Protein AF-A0A1M2VR59-F1 (afdb_monomer)

Foldseek 3Di:
DPPPQDPVNVVVVQAQHWDWDQDPVRDIKTFHWPDADPVRPTDGDPIDD

Organism: Trametes pubescens (NCBI:txid154538)

Mean predicted aligned error: 4.1 Å

InterPro domains:
  IPR001163 Sm domain, eukaryotic/archaea-type [PF01423] (10-49)
  IPR001163 Sm domain, eukaryotic/archaea-type [SM00651] (9-49)
  IPR010920 LSM domain superfamily [SSF50182] (5-49)
  IPR033871 Sm-like protein LSm5 [PTHR20971] (2-49)
  IPR033871 Sm-like protein LSm5 [cd01732] (4-49)
  IPR047575 Sm domain [PS52002] (6-49)

Radius of gyration: 11.89 Å; Cα contacts (8 Å, |Δi|>4): 65; chains: 1; bounding box: 37×20×23 Å

Solvent-accessible surface area (backbone atoms only — not comparable to full-atom values): 3099 Å² total; per-residue (Å²): 131,85,78,83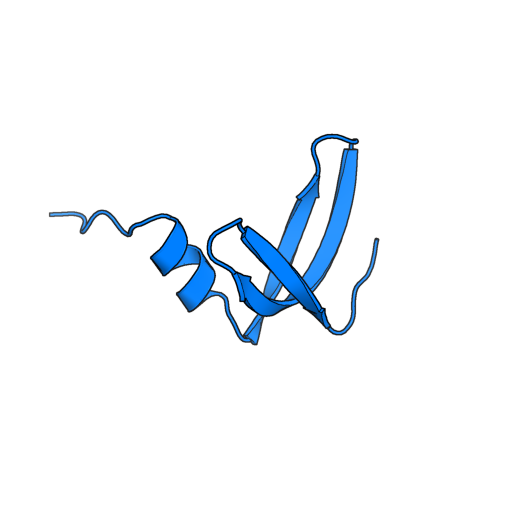,74,52,72,68,58,54,54,59,73,39,48,78,33,77,47,77,48,78,46,96,83,81,45,49,39,35,24,30,28,74,44,66,51,99,84,66,54,71,45,66,44,84,70,46,111

Structure (mmCIF, N/CA/C/O backbone):
data_AF-A0A1M2VR59-F1
#
_entry.id   AF-A0A1M2VR59-F1
#
loop_
_atom_site.group_PDB
_atom_site.id
_atom_site.type_symbol
_atom_site.label_atom_id
_atom_site.label_alt_id
_atom_site.label_comp_id
_atom_site.label_asym_id
_atom_site.label_entity_id
_atom_site.label_seq_id
_atom_site.pdbx_PDB_ins_code
_atom_site.Cartn_x
_atom_site.Cartn_y
_atom_site.Cartn_z
_atom_site.occupancy
_atom_site.B_iso_or_equiv
_atom_site.auth_seq_id
_atom_site.auth_comp_id
_atom_site.auth_asym_id
_atom_site.auth_atom_id
_atom_site.pdbx_PDB_model_num
ATOM 1 N N . MET A 1 1 ? 27.169 -6.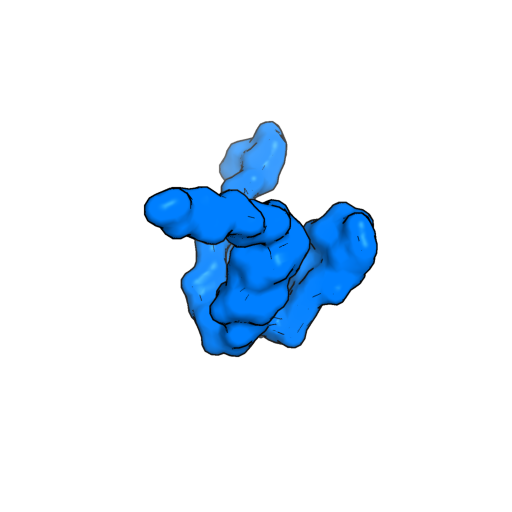881 -3.010 1.00 49.03 1 MET A N 1
ATOM 2 C CA . MET A 1 1 ? 26.655 -5.520 -3.263 1.00 49.03 1 MET A CA 1
ATOM 3 C C . MET A 1 1 ? 25.163 -5.572 -3.019 1.00 49.03 1 MET A C 1
ATOM 5 O O . MET A 1 1 ? 24.486 -6.272 -3.757 1.00 49.03 1 MET A O 1
ATOM 9 N N . ALA A 1 2 ? 24.668 -4.966 -1.941 1.00 58.66 2 ALA A N 1
ATOM 10 C CA . ALA A 1 2 ? 23.226 -4.865 -1.744 1.00 58.66 2 ALA A CA 1
ATOM 11 C C . ALA A 1 2 ? 22.694 -3.931 -2.837 1.00 58.66 2 ALA A C 1
ATOM 13 O O . ALA A 1 2 ? 23.067 -2.760 -2.871 1.00 58.66 2 ALA A O 1
ATOM 14 N N . SER A 1 3 ? 21.920 -4.468 -3.778 1.00 71.94 3 SER A N 1
ATOM 15 C CA . SER A 1 3 ? 21.184 -3.659 -4.744 1.00 71.94 3 SER A CA 1
ATOM 16 C C . SER A 1 3 ? 20.283 -2.718 -3.950 1.00 71.94 3 SER A C 1
ATOM 18 O O . SER A 1 3 ? 19.385 -3.188 -3.250 1.00 71.94 3 SER A O 1
ATOM 20 N N . GLN A 1 4 ? 20.554 -1.413 -3.988 1.00 79.50 4 GLN A N 1
ATOM 21 C CA . GLN A 1 4 ? 19.629 -0.429 -3.437 1.00 79.50 4 GLN A CA 1
ATOM 22 C C . GLN A 1 4 ? 18.342 -0.511 -4.257 1.00 79.50 4 GLN A C 1
ATOM 24 O O . GLN A 1 4 ? 18.342 -0.181 -5.438 1.00 79.50 4 GLN A O 1
ATOM 29 N N . ILE A 1 5 ? 17.277 -1.013 -3.638 1.00 86.50 5 ILE A N 1
ATOM 30 C CA . ILE A 1 5 ? 15.938 -1.009 -4.224 1.00 86.50 5 ILE A C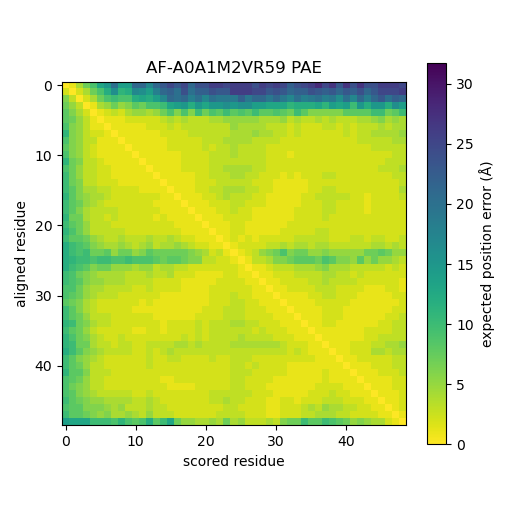A 1
ATOM 31 C C . ILE A 1 5 ? 15.401 0.412 -4.075 1.00 86.50 5 ILE A C 1
ATOM 33 O O . ILE A 1 5 ? 15.478 0.993 -2.988 1.00 86.50 5 ILE A O 1
ATOM 37 N N . LEU A 1 6 ? 14.887 0.982 -5.164 1.00 90.88 6 LEU A N 1
ATOM 38 C CA . LEU A 1 6 ? 14.268 2.302 -5.112 1.00 90.88 6 LEU A CA 1
ATOM 39 C C . LEU A 1 6 ? 12.962 2.226 -4.304 1.00 90.88 6 LEU A C 1
ATOM 41 O O . LEU A 1 6 ? 12.234 1.244 -4.433 1.00 90.88 6 LEU A O 1
ATOM 45 N N . PRO A 1 7 ? 12.605 3.249 -3.509 1.00 90.62 7 PRO A N 1
ATOM 46 C CA . PRO A 1 7 ? 11.384 3.211 -2.702 1.00 90.62 7 PRO A CA 1
ATOM 47 C C . PRO A 1 7 ? 10.114 2.908 -3.509 1.00 90.62 7 PRO A C 1
ATOM 49 O O . PRO A 1 7 ? 9.283 2.128 -3.064 1.00 90.62 7 PRO A O 1
ATOM 52 N N . LEU A 1 8 ? 9.993 3.460 -4.720 1.00 92.00 8 LEU A N 1
ATOM 53 C CA . LEU A 1 8 ? 8.850 3.196 -5.601 1.00 92.00 8 LEU A CA 1
ATOM 54 C C . LEU A 1 8 ? 8.828 1.747 -6.104 1.00 92.00 8 LEU A C 1
ATOM 56 O O . LEU A 1 8 ? 7.769 1.138 -6.173 1.00 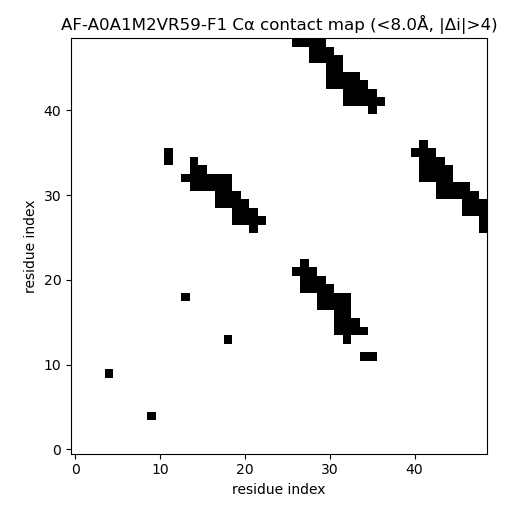92.00 8 LEU A O 1
ATOM 60 N N . GLU A 1 9 ? 9.997 1.167 -6.387 1.00 92.50 9 GLU A N 1
ATOM 61 C CA . GLU A 1 9 ? 10.116 -0.239 -6.788 1.00 92.50 9 GLU A CA 1
ATOM 62 C C . GLU A 1 9 ? 9.744 -1.181 -5.635 1.00 92.50 9 GLU A C 1
ATOM 64 O O . GLU A 1 9 ? 9.172 -2.246 -5.848 1.00 92.50 9 GLU A O 1
ATOM 69 N N . LEU A 1 10 ? 10.039 -0.789 -4.393 1.00 92.38 10 LEU A N 1
ATOM 70 C CA . LEU A 1 10 ? 9.607 -1.548 -3.226 1.00 92.38 10 LEU A CA 1
ATOM 71 C C . LEU A 1 10 ? 8.077 -1.558 -3.102 1.00 92.38 10 LEU A C 1
ATOM 73 O O . LEU A 1 10 ? 7.509 -2.612 -2.836 1.00 92.38 10 LEU A O 1
ATOM 77 N N . ILE A 1 11 ? 7.424 -0.412 -3.314 1.00 93.75 11 ILE A N 1
ATOM 78 C CA . ILE A 1 11 ? 5.960 -0.300 -3.257 1.00 93.75 11 ILE A CA 1
ATOM 79 C C . ILE A 1 11 ? 5.312 -1.103 -4.392 1.00 93.75 11 ILE A C 1
ATOM 81 O O . ILE A 1 11 ? 4.347 -1.822 -4.148 1.00 93.75 11 ILE A O 1
ATOM 85 N N . ASP A 1 12 ? 5.876 -1.047 -5.600 1.00 95.50 12 ASP A N 1
ATOM 86 C CA . ASP A 1 12 ? 5.419 -1.836 -6.751 1.00 95.50 12 ASP A CA 1
ATOM 87 C C . ASP A 1 12 ? 5.439 -3.345 -6.461 1.00 95.50 12 ASP A C 1
ATOM 89 O O . ASP A 1 12 ? 4.452 -4.049 -6.674 1.00 95.50 12 ASP A O 1
ATOM 93 N N . ARG A 1 13 ? 6.510 -3.837 -5.826 1.00 95.06 13 ARG A N 1
ATOM 94 C CA . ARG A 1 13 ? 6.608 -5.241 -5.385 1.00 95.06 13 ARG A CA 1
ATOM 95 C C . ARG A 1 13 ? 5.583 -5.630 -4.314 1.00 95.06 13 ARG A C 1
ATOM 97 O O . ARG A 1 13 ? 5.384 -6.822 -4.088 1.00 95.06 13 ARG A O 1
ATOM 104 N N . CYS A 1 14 ? 4.963 -4.664 -3.640 1.00 95.50 14 CYS A N 1
ATOM 105 C CA . CYS A 1 14 ? 3.924 -4.899 -2.641 1.00 95.50 14 CYS A CA 1
ATOM 106 C C . CYS A 1 14 ? 2.504 -4.930 -3.231 1.00 95.50 14 CYS A C 1
ATOM 108 O O . CYS A 1 14 ? 1.568 -5.235 -2.490 1.00 95.50 14 CYS A O 1
ATOM 110 N N . ILE A 1 15 ? 2.311 -4.650 -4.526 1.00 96.69 15 ILE A N 1
ATOM 111 C CA . ILE A 1 15 ? 0.995 -4.758 -5.173 1.00 96.69 15 ILE A CA 1
ATOM 112 C C . ILE A 1 15 ? 0.478 -6.203 -5.062 1.00 96.69 15 ILE A C 1
ATOM 114 O O . ILE A 1 15 ? 1.211 -7.173 -5.249 1.00 96.69 15 ILE A O 1
ATOM 118 N N . GLY A 1 16 ? -0.793 -6.353 -4.697 1.00 97.06 16 GLY A N 1
ATOM 119 C CA . GLY A 1 16 ? -1.453 -7.625 -4.403 1.00 97.06 16 GLY A CA 1
ATOM 120 C C . GLY A 1 16 ? -1.151 -8.195 -3.012 1.00 97.06 16 GLY A C 1
ATOM 121 O O . GLY A 1 16 ? -1.729 -9.213 -2.638 1.00 97.06 16 GLY A O 1
ATOM 122 N N . SER A 1 17 ? -0.279 -7.557 -2.225 1.00 97.56 17 SER A N 1
ATOM 123 C CA . SER A 1 17 ? 0.013 -7.960 -0.846 1.00 97.56 17 SER A CA 1
ATOM 124 C C . SER A 1 17 ? -0.760 -7.111 0.161 1.00 97.56 17 SER A C 1
ATOM 126 O O . SER A 1 17 ? -1.063 -5.941 -0.083 1.00 97.56 17 SER A O 1
ATOM 128 N N . ARG A 1 18 ? -1.049 -7.688 1.334 1.00 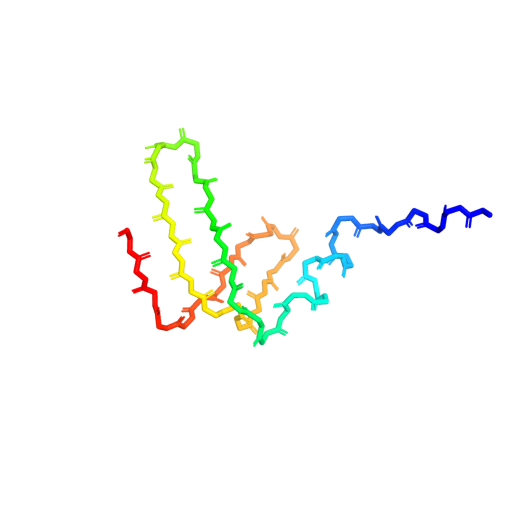97.19 18 ARG A N 1
ATOM 129 C CA . ARG A 1 18 ? -1.589 -6.929 2.467 1.00 97.19 18 ARG A CA 1
ATOM 130 C C . ARG A 1 18 ? -0.495 -6.046 3.063 1.00 97.19 18 ARG A C 1
ATOM 132 O O . ARG A 1 18 ? 0.540 -6.557 3.489 1.00 97.19 18 ARG A O 1
ATOM 139 N N . ILE A 1 19 ? -0.747 -4.745 3.115 1.00 96.88 19 ILE A N 1
ATOM 140 C CA . ILE A 1 19 ? 0.145 -3.743 3.695 1.00 96.88 19 ILE A CA 1
ATOM 141 C C . ILE A 1 19 ? -0.498 -3.078 4.913 1.00 96.88 19 ILE A C 1
ATOM 143 O O . ILE A 1 19 ? -1.714 -3.137 5.106 1.00 96.88 19 ILE A O 1
ATOM 147 N N . TRP A 1 20 ? 0.340 -2.442 5.726 1.00 97.19 20 TRP A N 1
ATOM 148 C CA . TRP A 1 20 ? -0.064 -1.597 6.844 1.00 97.19 20 TRP A CA 1
ATOM 149 C C . TRP A 1 20 ? 0.460 -0.185 6.593 1.00 97.19 20 TRP A C 1
ATOM 151 O O . TRP A 1 20 ? 1.664 0.023 6.437 1.00 97.19 20 TRP A O 1
ATOM 161 N N . VAL A 1 21 ? -0.458 0.769 6.486 1.00 95.31 21 VAL A N 1
ATOM 162 C CA . VAL A 1 21 ? -0.189 2.176 6.206 1.00 95.31 21 VAL A CA 1
ATOM 163 C C . VAL A 1 21 ? -0.370 2.960 7.494 1.00 95.31 21 VAL A C 1
ATOM 165 O O . VAL A 1 21 ? -1.448 2.952 8.079 1.00 95.31 21 VAL A O 1
ATOM 168 N N . ILE A 1 22 ? 0.680 3.664 7.910 1.00 95.12 22 ILE A N 1
ATOM 169 C CA . ILE A 1 22 ? 0.668 4.526 9.093 1.00 95.12 22 ILE A CA 1
ATOM 170 C C . ILE A 1 22 ? 0.683 5.976 8.613 1.00 95.12 22 ILE A C 1
ATOM 172 O O . ILE A 1 22 ? 1.646 6.437 7.994 1.00 95.12 22 ILE A O 1
ATOM 176 N N . MET A 1 23 ? -0.396 6.702 8.881 1.00 94.38 23 MET A N 1
ATOM 177 C CA . MET A 1 23 ? -0.544 8.100 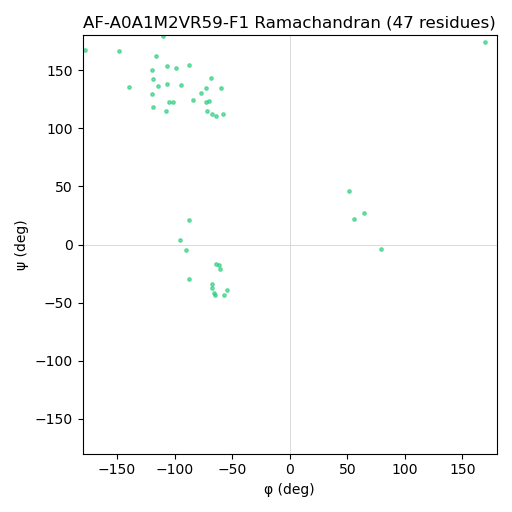8.498 1.00 94.38 23 MET A CA 1
ATOM 178 C C . MET A 1 23 ? 0.041 9.023 9.568 1.00 94.38 23 MET A C 1
ATOM 180 O O . MET A 1 23 ? 0.036 8.725 10.759 1.00 94.38 23 MET A O 1
ATOM 184 N N . LYS A 1 24 ? 0.453 10.228 9.159 1.00 93.69 24 LYS A N 1
ATOM 185 C CA . LYS A 1 24 ? 0.944 11.271 10.085 1.00 93.69 24 LYS A CA 1
ATOM 186 C C . LYS A 1 24 ? -0.085 11.713 11.131 1.00 93.69 24 LYS A C 1
ATOM 188 O O . LYS A 1 24 ? 0.295 12.299 12.134 1.00 93.69 24 LYS A O 1
ATOM 193 N N . SER A 1 25 ? -1.370 11.482 10.878 1.00 92.69 25 SER A N 1
ATOM 194 C CA . SER A 1 25 ? -2.469 11.824 11.782 1.00 92.69 25 SER A CA 1
ATOM 195 C C . SER A 1 25 ? -2.769 10.727 12.812 1.00 92.69 25 SER A C 1
ATOM 197 O O . SER A 1 25 ? -3.903 10.664 13.272 1.00 92.69 25 SER A O 1
ATOM 199 N N . GLU A 1 26 ? -1.818 9.824 13.084 1.00 91.50 26 GLU A N 1
ATOM 200 C CA . GLU A 1 26 ? -1.991 8.645 13.959 1.00 91.50 26 GLU A CA 1
ATOM 201 C C . GLU A 1 26 ? -3.147 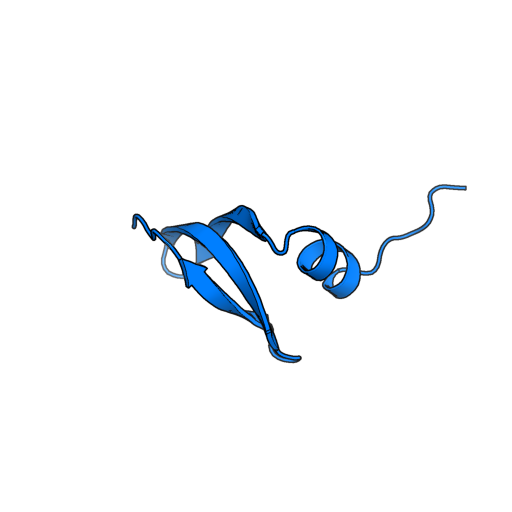7.721 13.540 1.00 91.50 26 GLU A C 1
ATOM 203 O O . GLU A 1 26 ? -3.684 6.962 14.339 1.00 91.50 26 GLU A O 1
ATOM 208 N N . ARG A 1 27 ? -3.539 7.794 12.264 1.00 93.69 27 ARG A N 1
ATOM 209 C CA . ARG A 1 27 ? -4.499 6.868 11.663 1.00 93.69 27 ARG A CA 1
ATOM 210 C C . ARG A 1 27 ? -3.725 5.757 10.993 1.00 93.69 27 ARG A C 1
ATOM 212 O O . ARG A 1 27 ? -2.737 6.022 10.305 1.00 93.69 27 ARG A O 1
ATOM 219 N N . GLU A 1 28 ? -4.195 4.543 11.164 1.00 95.69 28 GLU A N 1
ATOM 220 C CA . GLU A 1 28 ? -3.581 3.365 10.589 1.00 95.69 28 GLU A CA 1
ATOM 221 C C . GLU A 1 28 ? -4.584 2.683 9.674 1.00 95.69 28 GLU A C 1
ATOM 223 O O . GLU A 1 28 ? -5.786 2.811 9.851 1.00 95.69 28 GLU A O 1
ATOM 228 N N . PHE A 1 29 ? -4.094 2.017 8.637 1.00 95.88 29 PHE A N 1
ATOM 229 C CA . PHE A 1 29 ? -4.938 1.241 7.744 1.00 95.88 29 PHE A CA 1
ATOM 230 C C . PHE A 1 29 ? -4.228 -0.047 7.388 1.00 95.88 29 PHE A C 1
ATOM 232 O O . PHE A 1 29 ? -3.052 -0.039 7.031 1.00 95.88 29 PHE A O 1
ATOM 239 N N . THR A 1 30 ? -4.944 -1.157 7.426 1.00 96.94 30 THR A N 1
ATOM 240 C CA . THR A 1 30 ? -4.476 -2.423 6.869 1.00 96.94 30 THR A CA 1
ATOM 241 C C . THR A 1 30 ? -5.359 -2.802 5.696 1.00 96.94 30 THR A C 1
ATOM 243 O O . THR A 1 30 ? -6.572 -2.645 5.764 1.00 96.94 30 THR A O 1
ATOM 2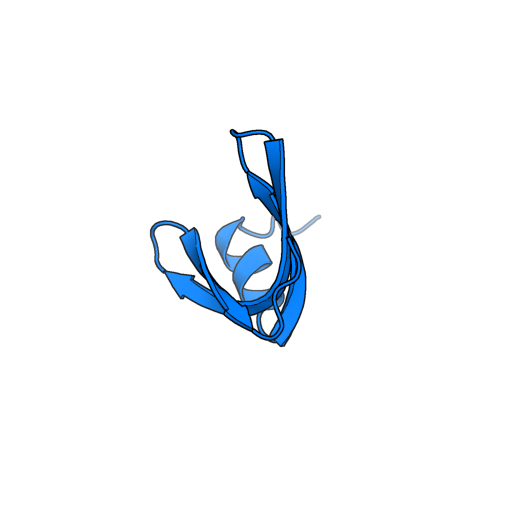46 N N . GLY A 1 31 ? -4.768 -3.266 4.601 1.00 97.69 31 GLY A N 1
ATOM 247 C CA . GLY A 1 31 ? -5.516 -3.597 3.387 1.00 97.69 31 GLY A CA 1
ATOM 248 C C . GLY A 1 31 ? -4.611 -4.149 2.295 1.00 97.69 31 GLY A C 1
ATOM 249 O O . GLY A 1 31 ? -3.386 -4.093 2.411 1.00 97.69 31 GLY A O 1
ATOM 250 N N . THR A 1 32 ? -5.198 -4.714 1.247 1.00 98.00 32 THR A N 1
ATOM 251 C CA . THR A 1 32 ? -4.453 -5.232 0.091 1.00 98.00 32 THR A CA 1
ATOM 252 C C . THR A 1 32 ? -4.152 -4.097 -0.881 1.00 98.00 32 THR A C 1
ATOM 254 O O . THR A 1 32 ? -5.076 -3.422 -1.327 1.00 98.00 32 THR A O 1
ATOM 257 N N . LEU A 1 33 ? -2.879 -3.874 -1.222 1.00 97.94 33 LEU A N 1
ATOM 258 C CA . LEU A 1 33 ? -2.490 -2.821 -2.165 1.00 97.94 33 LEU A CA 1
ATOM 259 C C . LEU A 1 33 ? -2.889 -3.201 -3.593 1.00 97.94 33 LEU A C 1
ATOM 261 O O . LEU A 1 33 ? -2.330 -4.138 -4.152 1.00 97.94 33 LEU A O 1
ATOM 265 N N . LEU A 1 34 ? -3.809 -2.460 -4.207 1.00 97.88 34 LEU A N 1
ATOM 266 C CA . LEU A 1 34 ? -4.188 -2.669 -5.608 1.00 97.88 34 LEU A CA 1
ATOM 267 C C . LEU A 1 34 ? -3.291 -1.891 -6.578 1.00 97.88 34 LEU A C 1
ATOM 269 O O . LEU A 1 34 ? -3.080 -2.321 -7.708 1.00 97.88 34 LEU A O 1
ATOM 273 N N . GLY A 1 35 ? -2.761 -0.751 -6.139 1.00 96.94 35 GLY A N 1
ATOM 274 C CA . GLY A 1 35 ? -1.889 0.097 -6.943 1.00 96.94 35 GLY A CA 1
ATOM 275 C C . GLY A 1 35 ? -1.636 1.450 -6.289 1.00 96.94 35 GLY A C 1
ATOM 276 O O . GLY A 1 35 ? -2.225 1.781 -5.256 1.00 96.94 35 GLY A O 1
ATOM 277 N N . PHE A 1 36 ? -0.750 2.229 -6.900 1.00 97.38 36 PHE A N 1
ATOM 278 C CA . PHE A 1 36 ? -0.393 3.577 -6.467 1.00 97.38 36 PHE A CA 1
ATOM 279 C C . PHE A 1 36 ? -0.020 4.455 -7.673 1.00 97.38 36 PHE A C 1
ATOM 281 O O . PHE A 1 36 ? 0.175 3.935 -8.772 1.00 97.38 36 PHE A O 1
ATOM 288 N N . ASP A 1 37 ? 0.061 5.771 -7.478 1.00 95.38 37 ASP A N 1
ATOM 289 C CA . ASP A 1 37 ? 0.518 6.732 -8.492 1.00 95.38 37 ASP A CA 1
ATOM 290 C C . ASP A 1 37 ? 1.888 7.356 -8.151 1.00 95.38 37 ASP A C 1
ATOM 292 O O . ASP A 1 37 ? 2.473 7.091 -7.101 1.00 95.38 37 ASP A O 1
ATOM 296 N N . ASP A 1 38 ? 2.398 8.238 -9.016 1.00 92.62 38 ASP A N 1
ATOM 297 C CA . ASP A 1 38 ? 3.689 8.922 -8.817 1.00 92.62 38 ASP A CA 1
ATOM 298 C C . ASP A 1 38 ? 3.743 9.800 -7.547 1.00 92.62 38 ASP A C 1
ATOM 300 O O . ASP A 1 38 ? 4.827 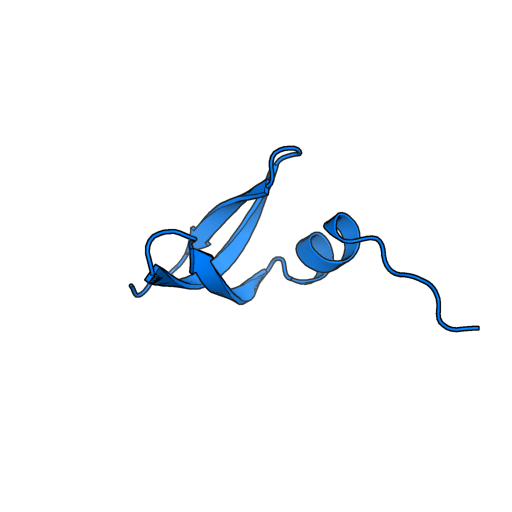10.153 -7.075 1.00 92.62 38 ASP A O 1
ATOM 304 N N . PHE A 1 39 ? 2.587 10.150 -6.974 1.00 93.62 39 PHE A N 1
ATOM 305 C CA . PHE A 1 39 ? 2.465 10.907 -5.727 1.00 93.62 39 PHE A CA 1
ATOM 306 C C . PHE A 1 39 ? 2.278 10.006 -4.499 1.00 93.62 39 PHE A C 1
ATOM 308 O O . PHE A 1 39 ? 2.142 10.515 -3.385 1.00 93.62 39 PHE A O 1
ATOM 315 N N . VAL A 1 40 ? 2.323 8.681 -4.678 1.00 92.81 40 VAL A N 1
ATOM 316 C CA . VAL A 1 40 ? 2.129 7.669 -3.630 1.00 92.81 40 VAL A CA 1
ATOM 317 C C . VAL A 1 40 ? 0.711 7.705 -3.042 1.00 92.81 40 VAL A C 1
ATOM 319 O O . VAL A 1 40 ? 0.480 7.294 -1.904 1.00 92.81 40 VAL A O 1
ATOM 322 N N . ASN A 1 41 ? -0.277 8.155 -3.817 1.00 94.94 41 ASN A N 1
ATOM 323 C CA . ASN A 1 41 ? -1.671 7.899 -3.475 1.00 94.94 41 ASN A CA 1
ATOM 324 C C . ASN A 1 41 ? -1.941 6.405 -3.684 1.00 94.94 41 ASN A C 1
ATOM 326 O O . ASN A 1 41 ? -1.709 5.890 -4.775 1.00 94.94 41 ASN A O 1
ATOM 330 N N . MET A 1 42 ? -2.410 5.706 -2.649 1.00 95.50 42 MET A N 1
ATOM 331 C CA . MET A 1 42 ? -2.594 4.251 -2.666 1.00 95.50 42 MET A CA 1
ATOM 332 C C . MET A 1 42 ? -4.070 3.870 -2.759 1.00 95.50 42 MET A C 1
ATOM 334 O O . MET A 1 42 ? -4.911 4.431 -2.056 1.00 95.50 42 MET A O 1
ATOM 338 N N . VAL A 1 43 ? -4.373 2.866 -3.582 1.00 97.12 43 VAL A N 1
ATOM 339 C CA . VAL A 1 43 ? -5.687 2.214 -3.628 1.00 97.12 43 VAL A CA 1
ATOM 340 C C . VAL A 1 43 ? -5.593 0.895 -2.871 1.00 97.12 43 VAL A C 1
ATOM 342 O O . VAL A 1 43 ? -4.769 0.045 -3.212 1.00 97.12 43 VAL A O 1
ATOM 345 N N . LEU A 1 44 ? -6.434 0.727 -1.851 1.00 97.62 44 LEU A N 1
ATOM 346 C CA . LEU A 1 44 ? -6.465 -0.462 -1.002 1.00 97.62 44 LEU A CA 1
ATOM 347 C C . LEU A 1 44 ? -7.825 -1.168 -1.083 1.00 97.62 44 LEU A C 1
ATOM 349 O O . LEU A 1 44 ? -8.865 -0.511 -1.120 1.00 97.62 44 LEU A O 1
ATOM 353 N N . GLU A 1 45 ? -7.805 -2.498 -1.059 1.00 97.75 45 GLU A N 1
ATOM 354 C CA . GLU A 1 45 ? -8.980 -3.372 -0.940 1.00 97.75 45 GLU A CA 1
ATOM 355 C C . GLU A 1 45 ? -9.054 -4.009 0.458 1.00 97.75 45 GLU A C 1
ATOM 357 O O . GLU A 1 45 ? -8.026 -4.170 1.122 1.00 97.75 45 GLU A O 1
ATOM 362 N N . ASP A 1 46 ? -10.266 -4.367 0.901 1.00 96.81 46 ASP A N 1
ATOM 363 C CA . ASP A 1 46 ? -10.541 -5.004 2.200 1.00 96.81 46 ASP A CA 1
ATOM 364 C C . ASP A 1 46 ? -9.930 -4.250 3.398 1.00 96.81 46 ASP A C 1
ATOM 366 O O . ASP A 1 46 ? -9.290 -4.833 4.278 1.00 96.81 46 ASP A O 1
ATOM 370 N N . VAL A 1 47 ? -10.103 -2.924 3.406 1.00 96.31 47 VAL A N 1
ATOM 371 C CA . VAL A 1 47 ? -9.458 -2.024 4.371 1.00 96.31 47 VAL A CA 1
ATOM 372 C C . VAL A 1 47 ? -10.059 -2.143 5.774 1.00 96.31 47 VAL A C 1
ATOM 374 O O . VAL A 1 47 ? -11.276 -2.106 5.944 1.00 96.31 47 VAL A O 1
ATOM 377 N N . THR A 1 48 ? -9.191 -2.204 6.785 1.00 95.62 48 THR A N 1
ATOM 378 C CA . THR A 1 48 ? -9.512 -2.018 8.211 1.00 95.62 48 THR A CA 1
ATOM 379 C C . THR A 1 48 ? -8.718 -0.827 8.756 1.00 95.62 48 THR A C 1
ATOM 381 O O . THR A 1 48 ? -7.508 -0.776 8.533 1.00 95.62 48 THR A O 1
ATOM 384 N N . GLU A 1 49 ? -9.395 0.113 9.425 1.00 89.38 49 GLU A N 1
ATOM 385 C CA . GLU A 1 49 ? -8.815 1.290 10.111 1.00 89.38 49 GLU A CA 1
ATOM 386 C C . GLU A 1 49 ? -8.352 0.964 11.540 1.00 89.38 49 GLU A C 1
ATOM 388 O O . GLU A 1 49 ? -9.026 0.134 12.194 1.00 89.38 49 GLU A O 1
#

Nearest PDB structures (foldseek):
  6tfl-assembly1_A  TM=8.663E-01  e=3.570E-03  Halobacterium salinarum R1
  5mkn-assembly4_Y  TM=8.819E-01  e=7.779E-03  Methanococcus vannielii
  5mki-assembly1_D  TM=9.745E-01  e=1.695E-02  Methanococcus vannielii SB
  5mkn-assembly4_a  TM=8.812E-01  e=1.076E-02  Methanococcus vannielii
  5mkn-assembly4_Z  TM=8.848E-01  e=1.488E-02  Methanococcus vannielii

Secondary structure (DSSP, 8-state):
------HHHHHHTTTTSEEEEE-TTS-EEEEEEEEE-TT--EEEEEEE-

Sequence (49 aa):
MASQILPLELIDRCIGSRIWVIMKSEREFTGTLLGFDDFVNMVLEDVTE

pLDDT: mean 92.5, std 9.26, range [49.03, 98.0]